Protein AF-A0A921N1P6-F1 (afdb_monomer)

Nearest PDB structures (foldseek):
  1zvp-assembly2_C  TM=6.114E-01  e=5.400E-01  Vibrio cholerae
  1zvp-assembly2_B  TM=5.555E-01  e=6.198E-01  Vibrio cholerae
  1zvp-assembly1_A  TM=5.530E-01  e=6.640E-01  Vibrio cholerae
  8k5q-assembly1_A  TM=4.929E-01  e=2.000E+00  Salmonella enterica subsp. enterica serovar Typhimurium str. 14028S
  1zhv-assembly1_A  TM=6.623E-01  e=8.499E+00  Agrobacterium fabrum str. C58

Sequence (52 aa):
MKIKIINPKQAMLYMKHGLKCECYYDNDKIIYEFDKKATKQLFDKWCKRELV

Radius of gyration: 10.57 Å; Cα contacts (8 Å, |Δi|>4): 63; chains: 1; bounding box: 24×19×27 Å

Organism: NCBI:txid1776391

Mean predicted aligned error: 2.21 Å

Secondary structure (DSSP, 8-state):
-EEEE--HHHHHHHHHTT--EEEEEETTEEEEEEEHHHHHHHHHHHHTT---

Solvent-accessible surface area (backbone atoms only — not comparable to full-atom values): 3185 Å² total; per-residue (Å²): 110,76,42,80,42,70,53,64,70,62,53,52,52,43,41,76,75,70,49,71,61,54,76,49,79,54,96,94,37,63,39,39,39,30,51,46,77,80,41,46,70,58,50,56,28,48,77,70,71,67,64,126

pLDDT: mean 96.78, std 1.91, range [87.69, 98.38]

Foldseek 3Di:
DKDKDQDVVLLVLLVVVPFQFDWDDDPNTIITIGDPVSCVVSVVCVVVVNRD

Structure (mmCIF, N/CA/C/O backbone):
data_AF-A0A921N1P6-F1
#
_entry.id   AF-A0A921N1P6-F1
#
loop_
_atom_site.group_PDB
_atom_site.id
_atom_site.type_symbol
_atom_site.label_atom_id
_atom_site.label_alt_id
_atom_site.label_comp_id
_atom_site.label_asym_id
_atom_site.label_entity_id
_atom_site.label_seq_id
_atom_site.pdbx_PDB_ins_code
_atom_site.Cartn_x
_atom_site.Cartn_y
_atom_site.Cartn_z
_atom_site.occupancy
_atom_site.B_iso_or_equiv
_atom_site.auth_seq_id
_atom_site.auth_comp_id
_atom_site.auth_asym_id
_atom_site.auth_atom_id
_atom_site.pdbx_PDB_model_num
ATOM 1 N N . MET A 1 1 ? 11.398 -8.366 6.049 1.00 89.31 1 MET A N 1
ATOM 2 C CA . MET A 1 1 ? 10.812 -8.796 4.757 1.00 89.31 1 MET A CA 1
ATOM 3 C C . MET A 1 1 ? 10.081 -7.607 4.169 1.00 89.31 1 MET A C 1
ATOM 5 O O . MET A 1 1 ? 9.371 -6.943 4.917 1.00 89.31 1 MET A O 1
ATOM 9 N N . LYS A 1 2 ? 10.281 -7.315 2.885 1.00 95.75 2 LYS A N 1
ATOM 10 C CA . LYS A 1 2 ? 9.713 -6.136 2.221 1.00 95.75 2 LYS A CA 1
ATOM 11 C C . LYS A 1 2 ? 8.476 -6.502 1.397 1.00 95.75 2 LYS A C 1
ATOM 13 O O . LYS A 1 2 ? 8.317 -7.663 1.021 1.00 95.75 2 LYS A O 1
ATOM 18 N N . ILE A 1 3 ? 7.599 -5.531 1.156 1.00 97.12 3 ILE A N 1
ATOM 19 C CA . ILE A 1 3 ? 6.482 -5.636 0.207 1.00 97.12 3 ILE A CA 1
ATOM 20 C C . ILE A 1 3 ? 6.540 -4.489 -0.793 1.00 97.12 3 ILE A C 1
ATOM 22 O O . ILE A 1 3 ? 6.948 -3.385 -0.439 1.00 97.12 3 ILE A O 1
ATOM 26 N N . LYS A 1 4 ? 6.086 -4.753 -2.019 1.00 97.75 4 LYS A N 1
ATOM 27 C CA . LYS A 1 4 ? 5.999 -3.769 -3.096 1.00 97.75 4 LYS A CA 1
ATOM 28 C C . LYS A 1 4 ? 4.546 -3.352 -3.279 1.00 97.75 4 LYS A C 1
ATOM 30 O O . LYS A 1 4 ? 3.680 -4.201 -3.484 1.00 97.75 4 LYS A O 1
ATOM 35 N N . ILE A 1 5 ? 4.283 -2.056 -3.191 1.00 97.31 5 ILE A N 1
ATOM 36 C CA . ILE A 1 5 ? 2.981 -1.450 -3.460 1.00 97.31 5 ILE A CA 1
ATOM 37 C C . ILE A 1 5 ? 3.125 -0.620 -4.729 1.00 97.31 5 ILE A C 1
ATOM 39 O O . ILE A 1 5 ? 4.028 0.201 -4.828 1.00 97.31 5 ILE A O 1
ATOM 43 N N . ILE A 1 6 ? 2.232 -0.838 -5.692 1.00 97.44 6 ILE A N 1
ATOM 44 C CA . ILE A 1 6 ? 2.184 -0.064 -6.945 1.00 97.44 6 ILE A CA 1
ATOM 45 C C . ILE A 1 6 ? 1.055 0.966 -6.951 1.00 97.44 6 ILE A C 1
ATOM 47 O O . ILE A 1 6 ? 1.009 1.822 -7.823 1.00 97.44 6 ILE A O 1
ATOM 51 N N . ASN A 1 7 ? 0.114 0.866 -6.006 1.00 97.25 7 ASN A N 1
ATOM 52 C CA . ASN A 1 7 ? -1.005 1.791 -5.898 1.00 97.25 7 ASN A CA 1
ATOM 53 C C . ASN A 1 7 ? -0.547 3.062 -5.156 1.00 97.25 7 ASN A C 1
ATOM 55 O O . ASN A 1 7 ? -0.327 2.993 -3.940 1.00 97.25 7 ASN A O 1
ATOM 59 N N . PRO A 1 8 ? -0.457 4.225 -5.829 1.00 96.19 8 PRO A N 1
ATOM 60 C CA . PRO A 1 8 ? 0.057 5.441 -5.203 1.00 96.19 8 PRO A CA 1
ATOM 61 C C . PRO A 1 8 ? -0.842 5.943 -4.070 1.00 96.19 8 PRO A C 1
ATOM 63 O O . PRO A 1 8 ? -0.347 6.444 -3.066 1.00 96.19 8 PRO A O 1
ATOM 66 N N . LYS A 1 9 ? -2.167 5.755 -4.174 1.00 96.94 9 LYS A N 1
ATOM 67 C CA . LYS A 1 9 ? -3.115 6.149 -3.119 1.00 96.94 9 LYS A CA 1
ATOM 68 C C . LYS A 1 9 ? -2.876 5.355 -1.837 1.00 96.94 9 LYS A C 1
ATOM 70 O O . LYS A 1 9 ? -2.853 5.936 -0.756 1.00 96.94 9 LYS A O 1
ATOM 75 N N . GLN A 1 10 ? -2.676 4.043 -1.959 1.00 97.81 10 GLN A N 1
ATOM 76 C CA . GLN A 1 10 ? -2.355 3.194 -0.812 1.00 97.81 10 GLN A CA 1
ATOM 77 C C . GLN A 1 10 ? -1.018 3.603 -0.180 1.00 97.81 10 GLN A C 1
ATOM 79 O O . GLN A 1 10 ? -0.943 3.767 1.036 1.00 97.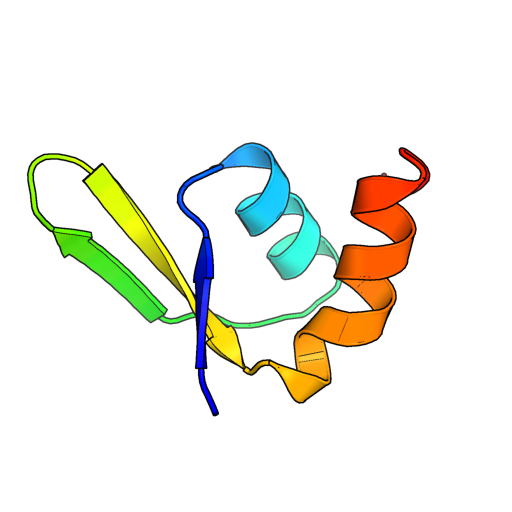81 10 GLN A O 1
ATOM 84 N N . ALA A 1 11 ? 0.014 3.820 -1.001 1.00 97.75 11 ALA A N 1
ATOM 85 C CA . ALA A 1 11 ? 1.335 4.229 -0.530 1.00 97.75 11 ALA A CA 1
ATOM 86 C C . ALA A 1 11 ? 1.303 5.583 0.199 1.00 97.75 11 ALA A C 1
ATOM 88 O O . ALA A 1 11 ? 1.832 5.693 1.303 1.00 97.75 11 ALA A O 1
ATOM 89 N N . MET A 1 12 ? 0.619 6.588 -0.359 1.00 97.38 12 MET A N 1
ATOM 90 C CA . MET A 1 12 ? 0.476 7.901 0.280 1.00 97.38 12 MET A CA 1
ATOM 91 C C . MET A 1 12 ? -0.269 7.826 1.614 1.00 97.38 12 MET A C 1
ATOM 93 O O . MET A 1 12 ? 0.127 8.487 2.571 1.00 97.38 12 MET A O 1
ATOM 97 N N . LEU A 1 13 ? -1.316 7.003 1.717 1.00 98.12 13 LEU A N 1
ATOM 98 C CA . LEU A 1 13 ? -1.998 6.792 2.995 1.00 98.12 13 LEU A CA 1
ATOM 99 C C . LEU A 1 13 ? -1.066 6.134 4.018 1.00 98.12 13 LEU A C 1
ATOM 101 O O . LEU A 1 13 ? -1.055 6.533 5.176 1.00 98.12 13 LEU A O 1
ATOM 105 N N . TYR A 1 14 ? -0.228 5.183 3.610 1.00 98.06 14 TYR A N 1
ATOM 106 C CA . TYR A 1 14 ? 0.738 4.575 4.528 1.00 98.06 14 TYR A CA 1
ATOM 107 C C . TYR A 1 14 ? 1.759 5.599 5.037 1.00 98.06 14 TYR A C 1
ATOM 109 O O . TYR A 1 14 ? 2.057 5.621 6.231 1.00 98.06 14 TYR A O 1
ATOM 117 N N . MET A 1 15 ? 2.232 6.487 4.158 1.00 97.50 15 MET A N 1
ATOM 118 C CA . MET A 1 15 ? 3.125 7.590 4.525 1.00 97.50 15 MET A CA 1
ATOM 119 C C . MET A 1 15 ? 2.458 8.597 5.465 1.00 97.50 15 MET A C 1
ATOM 121 O O . MET A 1 15 ? 3.067 9.007 6.451 1.00 97.50 15 MET A O 1
ATOM 125 N N . LYS A 1 16 ? 1.190 8.951 5.215 1.00 97.56 16 LYS A N 1
ATOM 126 C CA . LYS A 1 16 ? 0.392 9.836 6.083 1.00 97.56 16 LYS A CA 1
ATOM 127 C C . LYS A 1 16 ? 0.266 9.288 7.508 1.00 97.56 16 LYS A C 1
ATOM 129 O O . LYS A 1 16 ? 0.242 10.060 8.459 1.00 97.56 16 LYS A O 1
ATOM 134 N N . HIS A 1 17 ? 0.227 7.964 7.655 1.00 97.19 17 HIS A N 1
ATOM 135 C CA . HIS A 1 17 ? 0.202 7.260 8.943 1.00 97.19 17 HIS A CA 1
ATOM 136 C C . HIS A 1 17 ? 1.611 6.930 9.486 1.00 97.19 17 HIS A C 1
ATOM 138 O O . HIS A 1 17 ? 1.751 6.127 10.405 1.00 97.19 17 HIS A O 1
ATOM 1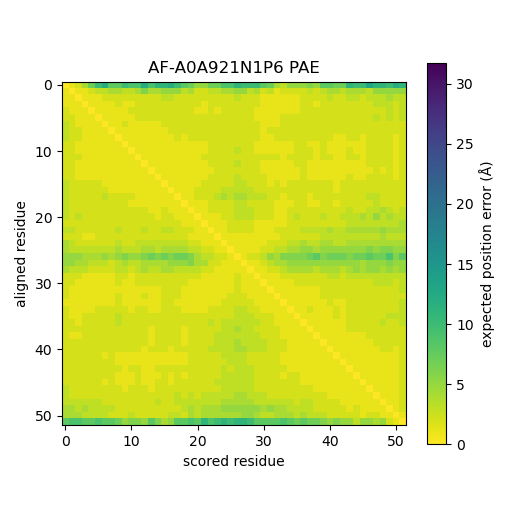44 N N . GLY A 1 18 ? 2.661 7.559 8.945 1.00 97.25 18 GLY A N 1
ATOM 145 C CA . GLY A 1 18 ? 4.016 7.552 9.506 1.00 97.25 18 GLY A CA 1
ATOM 146 C C . GLY A 1 18 ? 4.952 6.462 8.982 1.00 97.25 18 GLY A C 1
ATOM 147 O O . GLY A 1 18 ? 6.086 6.362 9.456 1.00 97.25 18 GLY A O 1
ATOM 148 N N . LEU A 1 19 ? 4.532 5.649 8.007 1.00 97.62 19 LEU A N 1
ATOM 149 C CA . LEU A 1 19 ? 5.415 4.639 7.422 1.00 97.62 19 LEU A CA 1
ATOM 150 C C . LEU A 1 19 ? 6.345 5.243 6.371 1.00 97.62 19 LEU A C 1
ATOM 152 O O . LEU A 1 19 ? 5.921 5.969 5.477 1.00 97.62 19 LEU A O 1
ATOM 156 N N . LYS A 1 20 ? 7.622 4.870 6.437 1.00 96.94 20 LYS A N 1
ATOM 157 C CA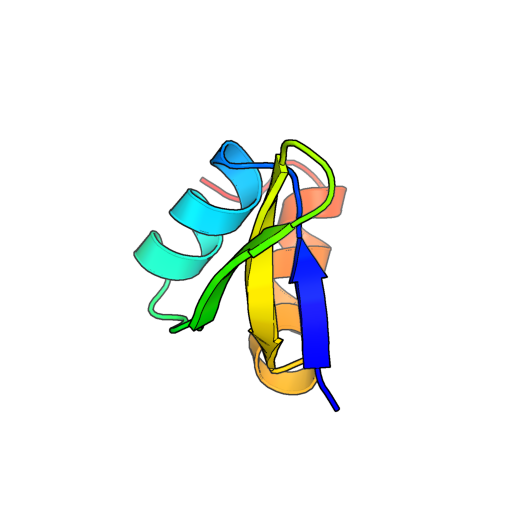 . LYS A 1 20 ? 8.616 5.198 5.410 1.00 96.94 20 LYS A CA 1
ATOM 158 C C . LYS A 1 20 ? 8.722 4.057 4.397 1.00 96.94 20 LYS A C 1
ATOM 160 O O . LYS A 1 20 ? 8.635 2.885 4.777 1.00 96.94 20 LYS A O 1
ATOM 165 N N . CYS A 1 21 ? 8.945 4.396 3.132 1.00 97.06 21 CYS A N 1
ATOM 166 C CA . CYS A 1 21 ? 9.283 3.442 2.079 1.00 97.06 21 CYS A CA 1
ATOM 167 C C . CYS A 1 21 ? 10.466 3.934 1.254 1.00 97.06 21 CYS A C 1
ATOM 169 O O . CYS A 1 21 ? 10.738 5.132 1.206 1.00 97.06 21 CYS A O 1
ATOM 171 N N . GLU A 1 22 ? 11.090 2.999 0.549 1.00 97.69 22 GLU A N 1
ATOM 172 C CA . GLU A 1 22 ? 11.913 3.320 -0.614 1.00 97.69 22 GLU A CA 1
ATOM 173 C C . GLU A 1 22 ? 11.000 3.494 -1.832 1.00 97.69 22 GLU A C 1
ATOM 175 O O . GLU A 1 22 ? 9.976 2.814 -1.949 1.00 97.69 22 GLU A O 1
ATOM 180 N N . CYS A 1 23 ? 11.351 4.414 -2.725 1.00 96.88 23 CYS A N 1
ATOM 181 C CA . CYS A 1 23 ? 10.598 4.696 -3.943 1.00 96.88 23 CYS A CA 1
ATOM 182 C C . CYS A 1 23 ? 11.542 4.619 -5.140 1.00 96.88 23 CYS A C 1
ATOM 184 O O . CYS A 1 23 ? 12.564 5.302 -5.159 1.00 96.88 23 CYS A O 1
ATOM 186 N N . TYR A 1 24 ? 11.208 3.796 -6.127 1.00 97.88 24 TYR A N 1
ATOM 187 C CA . TYR A 1 24 ? 11.999 3.654 -7.347 1.00 97.88 24 TYR A CA 1
ATOM 188 C C . TYR A 1 24 ? 11.106 3.388 -8.554 1.00 97.88 24 TYR A C 1
ATOM 190 O O . TYR A 1 24 ? 9.970 2.931 -8.419 1.00 97.88 24 TYR A O 1
ATOM 198 N N . TYR A 1 25 ? 11.624 3.694 -9.740 1.00 97.44 25 TYR A N 1
ATOM 199 C CA . TYR A 1 25 ? 10.967 3.381 -11.002 1.00 97.44 25 TYR A CA 1
ATOM 200 C C . TYR A 1 25 ? 11.483 2.039 -11.520 1.00 9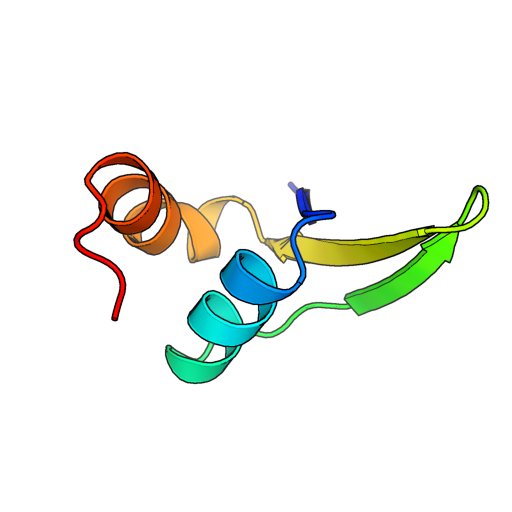7.44 25 TYR A C 1
ATOM 202 O O . TYR A 1 25 ? 12.692 1.831 -11.599 1.00 97.44 25 TYR A O 1
ATOM 210 N N . ASP A 1 26 ? 10.572 1.131 -11.845 1.00 95.25 26 ASP A N 1
ATOM 211 C CA . ASP A 1 26 ? 10.877 -0.185 -12.400 1.00 95.25 26 ASP A CA 1
ATOM 212 C C . ASP A 1 26 ? 9.749 -0.620 -13.340 1.00 95.25 26 ASP A C 1
ATOM 214 O O . ASP A 1 26 ? 8.573 -0.448 -13.016 1.00 95.25 26 ASP A O 1
ATOM 218 N N . ASN A 1 27 ? 10.100 -1.192 -14.497 1.00 93.88 27 ASN A N 1
ATOM 219 C CA . ASN A 1 27 ? 9.147 -1.708 -15.492 1.00 93.88 27 ASN A CA 1
ATOM 220 C C . ASN A 1 27 ? 7.969 -0.754 -15.782 1.00 93.88 27 ASN A C 1
ATOM 222 O O . ASN A 1 27 ? 6.796 -1.129 -15.696 1.00 93.88 27 ASN A O 1
ATOM 226 N N . ASP A 1 28 ? 8.302 0.502 -16.071 1.00 95.75 28 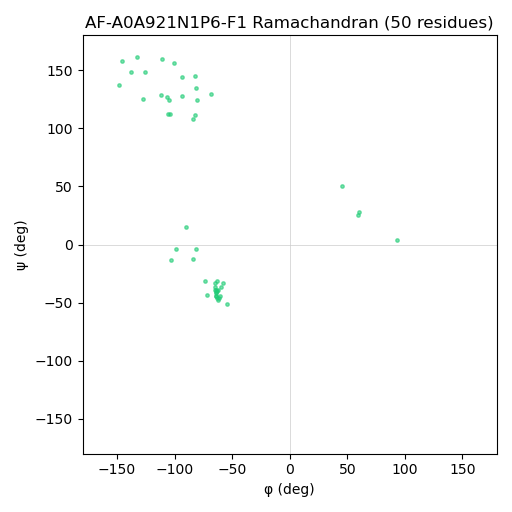ASP A N 1
ATOM 227 C CA . ASP A 1 28 ? 7.372 1.598 -16.341 1.00 95.75 28 ASP A CA 1
ATOM 228 C C . ASP A 1 28 ? 6.380 1.957 -15.224 1.00 95.75 28 ASP A C 1
ATOM 230 O O . ASP A 1 28 ? 5.288 2.486 -15.457 1.00 95.75 28 ASP A O 1
ATOM 234 N N . LYS A 1 29 ? 6.738 1.651 -13.974 1.00 95.38 29 LYS A N 1
ATOM 235 C CA . LYS A 1 29 ? 5.899 1.897 -12.799 1.00 95.38 29 LYS A CA 1
ATOM 236 C C . LYS A 1 29 ? 6.720 2.435 -11.641 1.00 95.38 29 LYS A C 1
ATOM 238 O O . LYS A 1 29 ? 7.872 2.067 -11.436 1.00 95.38 29 LYS A O 1
ATOM 243 N N . ILE A 1 30 ? 6.082 3.269 -10.825 1.00 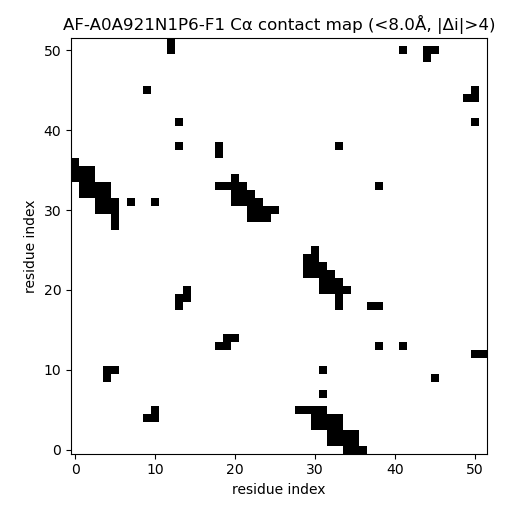97.19 30 ILE A N 1
ATOM 244 C CA . ILE A 1 30 ? 6.626 3.658 -9.525 1.00 97.19 30 ILE A CA 1
ATOM 245 C C . ILE A 1 30 ? 6.321 2.540 -8.527 1.00 97.19 30 ILE A C 1
ATOM 247 O O . ILE A 1 30 ? 5.164 2.152 -8.341 1.00 97.19 30 ILE A O 1
ATOM 251 N N . ILE A 1 31 ? 7.363 2.031 -7.881 1.00 98.19 31 ILE A N 1
ATOM 252 C CA . ILE A 1 31 ? 7.289 1.009 -6.847 1.00 98.19 31 ILE A CA 1
ATOM 253 C C . ILE A 1 31 ? 7.557 1.657 -5.491 1.00 98.19 31 ILE A C 1
ATOM 255 O O . ILE A 1 31 ? 8.591 2.290 -5.289 1.00 98.19 31 ILE A O 1
ATOM 259 N N . TYR A 1 32 ? 6.643 1.441 -4.545 1.00 98.25 32 TYR A N 1
ATOM 260 C CA . TYR A 1 32 ? 6.797 1.843 -3.150 1.00 98.25 32 TYR A CA 1
ATOM 261 C C . TYR A 1 32 ? 7.095 0.609 -2.297 1.00 98.25 32 TYR A C 1
ATOM 263 O O . TYR A 1 32 ? 6.242 -0.272 -2.141 1.00 98.25 32 TYR A O 1
ATOM 271 N N . GLU A 1 33 ? 8.303 0.522 -1.746 1.00 98.38 33 GLU A N 1
ATOM 272 C CA . GLU A 1 33 ? 8.760 -0.643 -0.993 1.00 98.38 33 GLU A CA 1
ATOM 273 C C . GLU A 1 33 ? 8.757 -0.397 0.521 1.00 98.38 33 GLU A C 1
ATOM 275 O O . GLU A 1 33 ? 9.553 0.373 1.061 1.00 98.38 33 GLU A O 1
ATOM 280 N N . PHE A 1 34 ? 7.870 -1.096 1.229 1.00 98.25 34 PHE A N 1
ATOM 281 C CA . PHE A 1 34 ? 7.665 -0.940 2.670 1.00 98.25 34 PHE A CA 1
ATOM 282 C C . PHE A 1 34 ? 8.137 -2.164 3.461 1.00 98.25 34 PHE A C 1
ATOM 284 O O . PHE A 1 34 ? 8.215 -3.282 2.944 1.00 98.25 34 PHE A O 1
ATOM 291 N N . ASP A 1 35 ? 8.388 -1.983 4.761 1.00 97.94 35 ASP A N 1
ATOM 292 C CA . ASP A 1 35 ? 8.507 -3.119 5.676 1.00 97.94 35 ASP A CA 1
ATOM 293 C C . ASP A 1 35 ? 7.150 -3.826 5.866 1.00 97.94 35 ASP A C 1
ATOM 295 O O . ASP A 1 35 ? 6.124 -3.204 6.160 1.00 97.94 35 ASP A O 1
ATOM 299 N N . LYS A 1 36 ? 7.135 -5.154 5.710 1.00 96.50 36 LYS A N 1
ATOM 300 C CA . LYS A 1 36 ? 5.902 -5.949 5.792 1.00 96.50 36 LYS A CA 1
ATOM 301 C C . LYS A 1 36 ? 5.273 -5.932 7.187 1.00 96.50 36 LYS A C 1
ATOM 303 O O . LYS A 1 36 ? 4.052 -5.976 7.304 1.00 96.50 36 LYS A O 1
ATOM 308 N N . LYS A 1 37 ? 6.081 -5.935 8.251 1.00 97.00 37 LYS A N 1
ATOM 309 C CA . LYS A 1 37 ? 5.550 -5.973 9.621 1.00 97.00 37 LYS A CA 1
ATOM 310 C C . LYS A 1 37 ? 4.916 -4.631 9.967 1.00 97.00 37 LYS A C 1
ATOM 312 O O . LYS A 1 37 ? 3.799 -4.612 10.473 1.00 97.00 37 LYS A O 1
ATOM 317 N N . ALA A 1 38 ? 5.586 -3.536 9.614 1.00 96.69 38 ALA A N 1
ATOM 318 C CA . ALA A 1 38 ? 5.095 -2.183 9.855 1.00 96.69 38 ALA A CA 1
ATOM 319 C C . ALA A 1 38 ? 3.785 -1.875 9.105 1.00 96.69 38 ALA A C 1
ATOM 321 O O . ALA A 1 38 ? 2.941 -1.135 9.599 1.00 96.69 38 ALA A O 1
ATOM 322 N N . THR A 1 39 ? 3.578 -2.479 7.932 1.00 97.12 39 THR A N 1
ATOM 323 C CA . THR A 1 39 ? 2.390 -2.234 7.096 1.00 97.12 39 THR A CA 1
ATOM 324 C C . THR A 1 39 ? 1.157 -3.045 7.473 1.00 97.12 39 THR A C 1
ATOM 326 O O . THR A 1 39 ? 0.073 -2.715 6.997 1.00 97.12 39 THR A O 1
ATOM 329 N N . LYS A 1 40 ? 1.274 -4.076 8.321 1.00 96.88 40 LYS A N 1
ATOM 330 C CA . LYS A 1 40 ? 0.187 -5.038 8.574 1.00 96.88 40 LYS A CA 1
ATOM 331 C C . LYS A 1 40 ? -1.121 -4.366 9.006 1.00 96.88 40 LYS A C 1
ATOM 333 O O . LYS A 1 40 ? -2.156 -4.597 8.393 1.00 96.88 40 LYS A O 1
ATOM 338 N N . GLN A 1 41 ? -1.064 -3.487 10.006 1.00 97.38 41 GLN A N 1
ATOM 339 C CA . GLN A 1 41 ? -2.263 -2.829 10.533 1.00 97.38 41 GLN A CA 1
ATOM 340 C C . GLN A 1 41 ? -2.927 -1.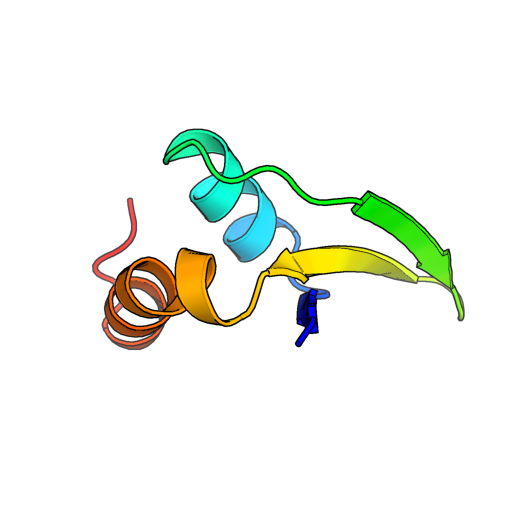901 9.502 1.00 97.38 41 GLN A C 1
ATOM 342 O O . GLN A 1 41 ? -4.153 -1.839 9.419 1.00 97.38 41 GLN A O 1
ATOM 347 N N . LEU A 1 42 ? -2.132 -1.178 8.708 1.00 97.75 42 LEU A N 1
ATOM 348 C CA . LEU A 1 42 ? -2.660 -0.287 7.672 1.00 97.75 42 LEU A CA 1
ATOM 349 C C . LEU A 1 42 ? -3.201 -1.068 6.473 1.00 97.75 42 LEU A C 1
ATOM 351 O O . LEU A 1 42 ? -4.174 -0.638 5.863 1.00 97.75 42 LEU A O 1
ATOM 355 N N . PHE A 1 43 ? -2.618 -2.229 6.172 1.00 97.56 43 PHE A N 1
ATOM 356 C CA . PHE A 1 43 ? -3.122 -3.142 5.153 1.00 97.56 43 PHE A CA 1
ATOM 357 C C . PHE A 1 43 ? -4.500 -3.686 5.513 1.00 97.56 43 PHE A C 1
ATOM 359 O O . PHE A 1 43 ? -5.402 -3.635 4.680 1.00 97.56 43 PHE A O 1
ATOM 366 N N . ASP A 1 44 ? -4.702 -4.096 6.765 1.00 97.81 44 ASP A N 1
ATOM 367 C CA . ASP A 1 44 ? -6.010 -4.561 7.227 1.00 97.81 44 ASP A CA 1
ATOM 368 C C . ASP A 1 44 ? -7.073 -3.450 7.104 1.00 97.81 44 ASP A C 1
ATOM 370 O O . ASP A 1 44 ? -8.162 -3.687 6.577 1.00 97.81 44 ASP A O 1
ATOM 374 N N . LYS A 1 45 ? -6.741 -2.210 7.503 1.00 97.75 45 LYS A N 1
ATOM 375 C CA . LYS A 1 45 ? -7.621 -1.037 7.321 1.00 97.75 45 LYS A CA 1
ATOM 376 C C . LYS A 1 45 ? -7.883 -0.726 5.845 1.00 97.75 45 LYS A C 1
ATOM 378 O O . LYS A 1 45 ? -9.005 -0.386 5.475 1.00 97.75 45 LYS A O 1
ATOM 383 N N . TRP A 1 46 ? -6.868 -0.847 4.990 1.00 97.25 46 TRP A N 1
ATOM 384 C CA . TRP A 1 46 ? -6.990 -0.635 3.547 1.00 97.25 46 TRP A CA 1
ATOM 385 C C . TRP A 1 46 ? -7.963 -1.635 2.915 1.00 97.25 46 TRP A C 1
ATOM 387 O O . TRP A 1 46 ? -8.878 -1.227 2.201 1.00 97.25 46 TRP A O 1
ATOM 397 N N . CYS A 1 47 ? -7.828 -2.926 3.233 1.00 97.00 47 CYS A N 1
ATOM 398 C CA . CYS A 1 47 ? -8.729 -3.977 2.758 1.00 97.00 47 CYS A CA 1
ATOM 399 C C . CYS A 1 47 ? -10.186 -3.742 3.183 1.00 97.00 47 CYS A C 1
ATOM 401 O O . CYS A 1 47 ? -11.098 -4.000 2.400 1.00 97.00 47 CYS A O 1
ATOM 403 N N . LYS A 1 48 ? -10.406 -3.206 4.388 1.00 97.88 48 LYS A N 1
ATOM 404 C CA . LYS A 1 48 ? -11.738 -2.861 4.909 1.00 97.88 48 LYS A CA 1
ATOM 405 C C . LYS A 1 48 ? -12.287 -1.519 4.411 1.00 97.88 48 LYS A C 1
ATOM 407 O O . LYS A 1 48 ? -13.423 -1.188 4.721 1.00 97.88 48 LYS A O 1
ATOM 412 N N . ARG A 1 49 ? -11.513 -0.753 3.628 1.00 94.94 49 ARG A N 1
ATOM 413 C CA . ARG A 1 49 ? -11.826 0.635 3.222 1.00 94.94 49 ARG A CA 1
ATOM 414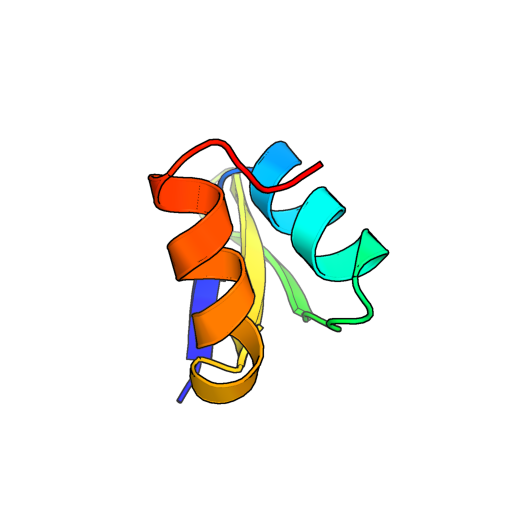 C C . ARG A 1 49 ? -11.980 1.606 4.405 1.00 94.94 49 ARG A C 1
ATOM 416 O O . ARG A 1 49 ? -12.659 2.618 4.293 1.00 94.94 49 ARG A O 1
ATOM 423 N N . GLU A 1 50 ? -11.304 1.318 5.511 1.00 96.50 50 GLU A N 1
ATOM 424 C CA . GLU A 1 50 ? -11.289 2.123 6.744 1.00 96.50 50 GLU A CA 1
ATOM 425 C C . GLU A 1 50 ? -10.043 3.022 6.844 1.00 96.50 50 GLU A C 1
ATOM 427 O O . GLU A 1 50 ? -9.881 3.778 7.8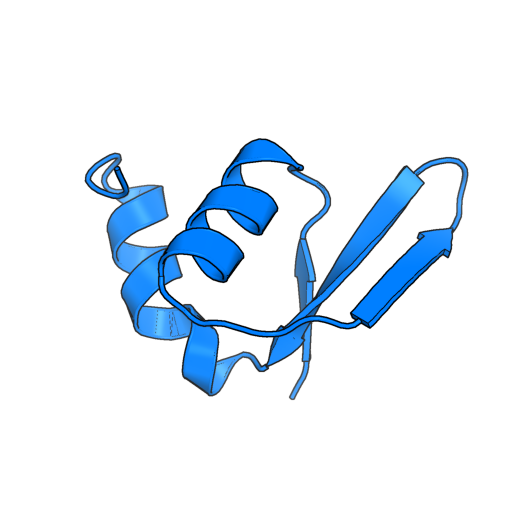01 1.00 96.50 50 GLU A O 1
ATOM 432 N N . LEU A 1 51 ? -9.119 2.920 5.883 1.00 95.00 51 LEU A N 1
ATOM 433 C CA . LEU A 1 51 ? -7.903 3.728 5.855 1.00 95.00 51 LEU A CA 1
ATOM 434 C C . LEU A 1 51 ? -8.173 5.100 5.211 1.00 95.00 51 LEU A C 1
ATOM 436 O O . LEU A 1 51 ? -8.334 5.185 3.991 1.00 95.00 51 LEU A O 1
ATOM 440 N N . VAL A 1 52 ? -8.190 6.150 6.040 1.00 87.69 52 VAL A N 1
ATOM 441 C CA . VAL A 1 52 ? -8.445 7.564 5.681 1.00 87.69 52 VAL A CA 1
ATOM 442 C C . VAL A 1 52 ? -7.279 8.492 6.021 1.00 87.69 52 VAL A C 1
ATOM 444 O O . VAL A 1 52 ? -6.474 8.162 6.922 1.00 87.69 52 VAL A O 1
#